Protein AF-A0A222P1V0-F1 (afdb_monomer)

Mean predicted aligned error: 8.42 Å

Radius of gyration: 31.54 Å; Cα contacts (8 Å, |Δi|>4): 34; chains: 1; bounding box: 68×25×102 Å

Sequence (129 aa):
MVSSFFDKDVHSSAYTRLLTENEKKMRRERISQAEKALQQFKQEIDERSKKLNQISYFIKAKHKLYDQLVIEFQNSPSSQLAEELATLEQAIKELDTMLEQSHPEQVIARLSSRYEELKAEFEQKKSAT

Nearest PDB structures (foldseek):
  8am0-assembly1_B  TM=4.533E-01  e=1.859E+00  Homo sapiens
  5c22-assembly4_D  TM=4.720E-01  e=2.383E+00  Escherichia coli
  6zvs-assembly1_A  TM=4.641E-01  e=3.917E+00  Nostoc punctiforme
  8akr-assembly1_A  TM=4.684E-01  e=6.049E+00  Synechocystis sp. PCC 6803

Secondary structure (DSSP, 8-state):
-------TTHHHHHHHHHHHHHHHHHHHHHHHHHHHHHHHHHHHHHHHHHHHHHHHHHHHHHHHHHHHHHHHHHHS--HHHHHHHHHHHHHHHHHHHHHHHH-HHHHHHHHHHHHHHHHHHHHHHHH--

Organism: NCBI:txid1867846

Foldseek 3Di:
DDDPPCPPPPVCVVVVVVVVVVVVVVVVVVLVVLVVVLVVLVVVLVVLVVVVVVLVVVLVVLVVVLVVLVVVCVVPPDPVSVVVSVVSVVVSVVSVVVCVVVVSVVVSVVSVVVSVVSVVVSVVVVVVD

Solvent-accessible surface area (backbone atoms only — not comparable to full-atom values): 7274 Å² total; per-residue (Å²): 142,81,81,88,85,71,80,73,70,63,68,54,52,60,54,51,51,54,49,54,51,48,53,52,48,57,48,52,51,52,50,54,51,52,52,51,51,52,52,52,53,51,50,52,51,51,52,52,51,52,50,49,54,53,51,55,51,52,50,53,53,49,55,52,50,50,56,51,50,51,54,46,39,75,77,57,74,46,73,67,58,50,53,52,48,54,52,50,51,52,56,48,51,52,52,52,51,52,48,65,75,61,39,58,68,59,53,50,50,53,52,52,52,52,48,54,53,53,49,51,52,48,51,50,63,62,67,78,106

pLDDT: mean 89.58, std 15.07, range [34.97, 98.31]

Structure (mmCIF, N/CA/C/O backbone):
data_AF-A0A222P1V0-F1
#
_entry.id   AF-A0A222P1V0-F1
#
loop_
_atom_site.group_PDB
_atom_site.id
_atom_site.type_symbol
_atom_site.label_atom_id
_atom_site.label_alt_id
_atom_site.label_comp_id
_atom_site.label_asym_id
_atom_site.label_entity_id
_atom_site.label_seq_id
_atom_site.pdbx_PDB_ins_code
_atom_site.Cartn_x
_atom_site.Cartn_y
_atom_site.Cartn_z
_atom_site.occupancy
_atom_site.B_iso_or_equiv
_atom_site.auth_seq_id
_atom_site.auth_comp_id
_atom_site.auth_asym_id
_atom_site.auth_atom_id
_atom_site.pdbx_PDB_model_num
ATOM 1 N N . MET A 1 1 ? 44.644 14.669 -68.208 1.00 47.12 1 MET A N 1
ATOM 2 C CA . MET A 1 1 ? 45.092 14.854 -66.813 1.00 47.12 1 MET A CA 1
ATOM 3 C C . MET A 1 1 ? 44.473 16.142 -66.292 1.00 47.12 1 MET A C 1
ATOM 5 O O . MET A 1 1 ? 44.988 17.200 -66.610 1.00 47.12 1 MET A O 1
ATOM 9 N N . VAL A 1 2 ? 43.355 16.063 -65.568 1.00 34.97 2 VAL A N 1
ATOM 10 C CA . VAL A 1 2 ? 42.944 17.084 -64.593 1.00 34.97 2 VAL A CA 1
ATOM 11 C C . VAL A 1 2 ? 42.273 16.327 -63.450 1.00 34.97 2 VAL A C 1
ATOM 13 O O . VAL A 1 2 ? 41.339 15.558 -63.653 1.00 34.97 2 VAL A O 1
ATOM 16 N N . SER A 1 3 ? 42.894 16.494 -62.294 1.00 41.19 3 SER A N 1
ATOM 17 C CA . SER A 1 3 ? 42.616 15.998 -60.949 1.00 41.19 3 SER A CA 1
ATOM 18 C C . SER A 1 3 ? 41.156 15.703 -60.581 1.00 41.19 3 SER A C 1
ATOM 20 O O . SER A 1 3 ? 40.317 16.605 -60.521 1.00 41.19 3 SER A O 1
ATOM 22 N N . SER A 1 4 ? 40.918 14.457 -60.162 1.00 42.62 4 SER A N 1
ATOM 23 C CA . SER A 1 4 ? 39.849 14.097 -59.226 1.00 42.62 4 SER A CA 1
ATOM 24 C C . SER A 1 4 ? 40.115 14.757 -57.868 1.00 42.62 4 SER A C 1
ATOM 26 O O . SER A 1 4 ? 40.850 14.217 -57.051 1.00 42.62 4 SER A O 1
ATOM 28 N N . PHE A 1 5 ? 39.526 15.933 -57.636 1.00 50.91 5 PHE A N 1
ATOM 29 C CA . PHE A 1 5 ? 39.569 16.676 -56.362 1.00 50.91 5 PHE A CA 1
ATOM 30 C C . PHE A 1 5 ? 38.331 16.443 -55.478 1.00 50.91 5 PHE A C 1
ATOM 32 O O . PHE A 1 5 ? 37.949 17.304 -54.694 1.00 50.91 5 PHE A O 1
ATOM 39 N N . PHE A 1 6 ? 37.682 15.283 -55.580 1.00 47.22 6 PHE A N 1
ATOM 40 C CA . PHE A 1 6 ? 36.634 14.904 -54.630 1.00 47.22 6 PHE A CA 1
ATOM 41 C C . PHE A 1 6 ? 36.937 13.536 -54.043 1.00 47.22 6 PHE A C 1
ATOM 43 O O . PHE A 1 6 ? 36.3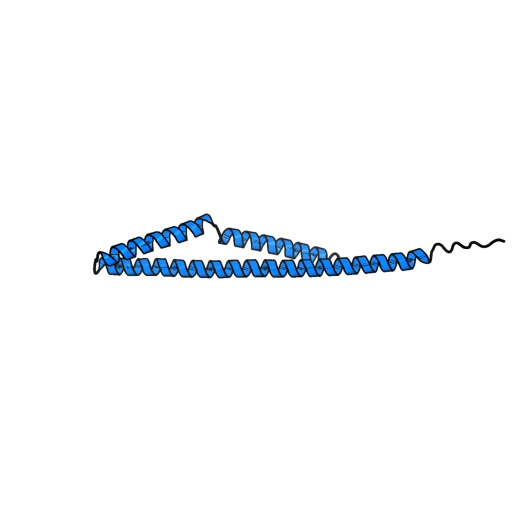83 12.514 -54.442 1.00 47.22 6 PHE A O 1
ATOM 50 N N . ASP A 1 7 ? 37.844 13.578 -53.077 1.00 44.91 7 ASP A N 1
ATOM 51 C CA . ASP A 1 7 ? 38.088 12.552 -52.074 1.00 44.91 7 ASP A CA 1
ATOM 52 C C . ASP A 1 7 ? 36.810 12.415 -51.217 1.00 44.91 7 ASP A C 1
ATOM 54 O O . ASP A 1 7 ? 36.604 13.106 -50.218 1.00 44.91 7 ASP A O 1
ATOM 58 N N . LYS A 1 8 ? 35.849 11.619 -51.703 1.00 48.25 8 LYS A N 1
ATOM 59 C CA . LYS A 1 8 ? 34.498 11.486 -51.124 1.00 48.25 8 LYS A CA 1
ATOM 60 C C . LYS A 1 8 ? 34.431 10.577 -49.894 1.00 48.25 8 LYS A C 1
ATOM 62 O O . LYS A 1 8 ? 33.383 10.524 -49.254 1.00 48.25 8 LYS A O 1
ATOM 67 N N . ASP A 1 9 ? 35.534 9.946 -49.501 1.00 51.84 9 ASP A N 1
ATOM 68 C CA . ASP A 1 9 ? 35.513 8.897 -48.475 1.00 51.84 9 ASP A CA 1
ATOM 69 C C . ASP A 1 9 ? 36.011 9.344 -47.087 1.00 51.84 9 ASP A C 1
ATOM 71 O O . ASP A 1 9 ? 35.815 8.635 -46.099 1.00 51.84 9 ASP A O 1
ATOM 75 N N . VAL A 1 10 ? 36.567 10.555 -46.947 1.00 50.72 10 VAL A N 1
ATOM 76 C CA . VAL A 1 10 ? 37.148 11.016 -45.667 1.00 50.72 10 VAL A CA 1
ATOM 77 C C . VAL A 1 10 ? 36.136 11.764 -44.781 1.00 50.72 10 VAL A C 1
ATOM 79 O O . VAL A 1 10 ? 36.127 11.588 -43.560 1.00 50.72 10 VAL A O 1
ATOM 82 N N . HIS A 1 11 ? 35.209 12.534 -45.364 1.00 47.78 11 HIS A N 1
ATOM 83 C CA . HIS A 1 11 ? 34.179 13.263 -44.598 1.00 47.78 11 HIS A CA 1
ATOM 84 C C . HIS A 1 11 ? 33.072 12.359 -44.030 1.00 47.78 11 HIS A C 1
ATOM 86 O O . HIS A 1 11 ? 32.494 12.671 -42.988 1.00 47.78 11 HIS A O 1
ATOM 92 N N . SER A 1 12 ? 32.831 1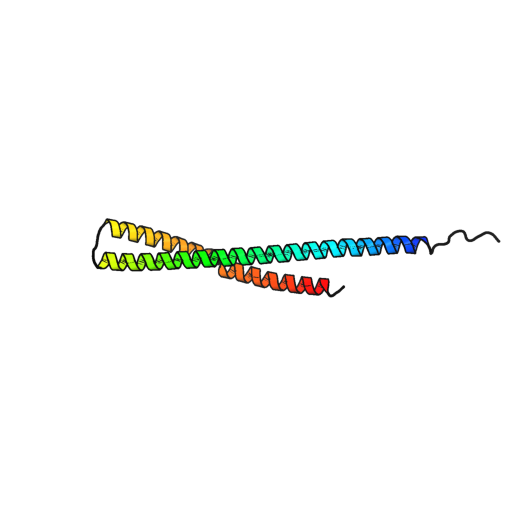1.206 -44.661 1.00 57.19 12 SER A N 1
ATOM 93 C CA . SER A 1 12 ? 31.911 10.167 -44.180 1.00 57.19 12 SER A CA 1
ATOM 94 C C . SER A 1 12 ? 32.364 9.576 -42.834 1.00 57.19 12 SER A C 1
ATOM 96 O O . SER A 1 12 ? 31.555 9.382 -41.927 1.00 57.19 12 SER A O 1
ATOM 98 N N . SER A 1 13 ? 33.670 9.369 -42.645 1.00 68.44 13 SER A N 1
ATOM 99 C CA . SER A 1 13 ? 34.226 8.689 -41.467 1.00 68.44 13 SER A CA 1
ATOM 100 C C . SER A 1 13 ? 34.074 9.484 -40.164 1.00 68.44 13 SER A C 1
ATOM 102 O O . SER A 1 13 ? 33.603 8.943 -39.161 1.00 68.44 13 SER A O 1
ATOM 104 N N . ALA A 1 14 ? 34.455 10.767 -40.163 1.00 74.62 14 ALA A N 1
ATOM 105 C CA . ALA A 1 14 ? 34.402 11.604 -38.962 1.00 74.62 14 ALA A CA 1
ATOM 106 C C . ALA A 1 14 ? 32.956 11.904 -38.540 1.00 74.62 14 ALA A C 1
ATOM 108 O O . ALA A 1 14 ? 32.627 11.814 -37.358 1.00 74.62 14 ALA A O 1
ATOM 109 N N . TYR A 1 15 ? 32.084 12.185 -39.514 1.00 78.25 15 TYR A N 1
ATOM 110 C CA . TYR A 1 15 ? 30.657 12.390 -39.277 1.00 78.25 15 TYR A CA 1
ATOM 111 C C . TYR A 1 15 ? 29.988 11.128 -38.716 1.00 78.25 15 TYR A C 1
ATOM 113 O O . TYR A 1 15 ? 29.292 11.204 -37.706 1.00 78.25 15 TYR A O 1
ATOM 121 N N . THR A 1 16 ? 30.265 9.956 -39.299 1.00 81.25 16 THR A N 1
ATOM 122 C CA . THR A 1 16 ? 29.702 8.681 -38.825 1.00 81.25 16 THR A CA 1
ATOM 123 C C . THR A 1 16 ? 30.174 8.347 -37.408 1.00 81.25 16 THR A C 1
ATOM 125 O O . THR A 1 16 ? 29.365 7.945 -36.576 1.00 81.25 16 THR A O 1
ATOM 128 N N . ARG A 1 17 ? 31.456 8.581 -37.085 1.00 81.69 17 ARG A N 1
ATOM 129 C CA . ARG A 1 17 ? 31.981 8.406 -35.718 1.00 81.69 17 ARG A CA 1
ATOM 130 C C . ARG A 1 17 ? 31.266 9.305 -34.714 1.00 81.69 17 ARG A C 1
ATOM 132 O O . ARG A 1 17 ? 30.815 8.813 -33.683 1.00 81.69 17 ARG A O 1
ATOM 139 N N . LEU A 1 18 ? 31.122 10.590 -35.033 1.00 88.12 18 LEU A N 1
ATOM 140 C CA . LEU A 1 18 ? 30.479 11.566 -34.153 1.00 88.12 18 LEU A CA 1
ATOM 141 C C . LEU A 1 18 ? 28.987 11.254 -33.957 1.00 88.12 18 LEU A C 1
ATOM 143 O O . LEU A 1 18 ? 28.476 11.367 -32.844 1.00 88.12 18 LEU A O 1
ATOM 147 N N . LEU A 1 19 ? 28.306 10.787 -35.008 1.00 87.50 19 LEU A N 1
ATOM 148 C CA . LEU A 1 19 ? 26.931 10.296 -34.928 1.00 87.50 19 LEU A CA 1
ATOM 149 C C . LEU A 1 19 ? 26.827 9.081 -33.992 1.00 87.50 19 LEU A C 1
ATOM 151 O O . LEU A 1 19 ? 26.037 9.104 -33.051 1.00 87.50 19 LEU A O 1
ATOM 155 N N . THR A 1 20 ? 27.682 8.069 -34.173 1.00 86.25 20 THR A N 1
ATOM 156 C CA . THR A 1 20 ? 27.710 6.873 -33.312 1.00 86.25 20 THR A CA 1
ATOM 157 C C . THR A 1 20 ? 28.029 7.216 -31.850 1.00 86.25 20 THR A C 1
ATOM 159 O O . THR A 1 20 ? 27.457 6.632 -30.928 1.00 86.25 20 THR A O 1
ATOM 162 N N . GLU A 1 21 ? 28.940 8.156 -31.596 1.00 88.50 21 GLU A N 1
ATOM 163 C CA . GLU A 1 21 ? 29.262 8.619 -30.241 1.00 88.50 21 GLU A CA 1
ATOM 164 C C . GLU A 1 21 ? 28.081 9.330 -29.577 1.00 88.50 21 GLU A C 1
ATOM 166 O O . GLU A 1 21 ? 27.779 9.058 -28.409 1.00 88.50 21 GLU A O 1
ATOM 171 N N . ASN A 1 22 ? 27.377 10.185 -30.322 1.00 90.81 22 ASN A N 1
ATOM 172 C CA . ASN A 1 22 ? 26.166 10.840 -29.838 1.00 90.81 22 ASN A CA 1
ATOM 173 C C . ASN A 1 22 ? 25.064 9.823 -29.530 1.00 90.81 22 ASN A C 1
ATOM 175 O O . ASN A 1 22 ? 24.473 9.869 -28.453 1.00 90.81 22 ASN A O 1
ATOM 179 N N . GLU A 1 23 ? 24.830 8.854 -30.413 1.00 90.50 23 GLU A N 1
ATOM 180 C CA . GLU A 1 23 ? 23.856 7.782 -30.188 1.00 90.50 23 GLU A CA 1
ATOM 181 C C . GLU A 1 23 ? 24.187 6.964 -28.933 1.00 90.50 23 GLU A C 1
ATOM 183 O O . GLU A 1 23 ? 23.309 6.711 -28.101 1.00 90.50 23 GLU A O 1
ATOM 188 N N . LYS A 1 24 ? 25.466 6.610 -28.735 1.00 88.62 24 LYS A N 1
ATOM 189 C CA . LYS A 1 24 ? 25.945 5.926 -27.523 1.00 88.62 24 LYS A CA 1
ATOM 190 C C . LYS A 1 24 ? 25.744 6.775 -26.269 1.00 88.62 24 LYS A C 1
ATOM 192 O O . LYS A 1 24 ? 25.352 6.243 -25.229 1.00 88.62 24 LYS A O 1
ATOM 197 N N . LYS A 1 25 ? 26.012 8.081 -26.333 1.00 92.69 25 LYS A N 1
ATOM 198 C CA . LYS A 1 25 ? 25.800 9.009 -25.212 1.00 92.69 25 LYS A CA 1
ATOM 199 C C . LYS A 1 25 ? 24.315 9.105 -24.853 1.00 92.69 25 LYS A C 1
ATOM 201 O O . LYS A 1 25 ? 23.956 8.789 -23.721 1.00 92.69 25 LYS A O 1
ATOM 206 N N . MET A 1 26 ? 23.461 9.405 -25.829 1.00 92.44 26 MET A N 1
ATOM 207 C CA . MET A 1 26 ? 22.006 9.482 -25.658 1.00 92.44 26 MET A CA 1
ATOM 208 C C . MET A 1 26 ? 21.415 8.161 -25.148 1.00 92.44 26 MET A C 1
ATOM 210 O O . MET A 1 26 ? 20.480 8.149 -24.348 1.00 92.44 26 MET A O 1
ATOM 214 N N . ARG A 1 27 ? 21.941 7.010 -25.589 1.00 88.56 27 ARG A N 1
ATOM 215 C CA . ARG A 1 27 ? 21.523 5.699 -25.068 1.00 88.56 27 ARG A CA 1
ATOM 216 C C . ARG A 1 27 ? 21.909 5.523 -23.598 1.00 88.56 27 ARG A C 1
ATOM 218 O O . ARG A 1 27 ? 21.052 5.119 -22.820 1.00 88.56 27 ARG A O 1
ATOM 225 N N . ARG A 1 28 ? 23.147 5.847 -23.203 1.00 90.69 28 ARG A N 1
ATOM 226 C CA . ARG A 1 28 ? 23.589 5.769 -21.794 1.00 90.69 28 ARG A CA 1
ATOM 227 C C . ARG A 1 28 ? 22.748 6.655 -20.879 1.00 90.69 28 ARG A C 1
ATOM 229 O O . ARG A 1 28 ? 22.354 6.213 -19.804 1.00 90.69 28 ARG A O 1
ATOM 236 N N . GLU A 1 29 ? 22.432 7.867 -21.325 1.00 93.38 29 GLU A N 1
ATOM 237 C CA . GLU A 1 29 ? 21.573 8.789 -20.578 1.00 93.38 29 GLU A CA 1
ATOM 238 C C . GLU A 1 29 ? 20.166 8.215 -20.386 1.00 93.38 29 GLU A C 1
ATOM 240 O O . GLU A 1 29 ? 19.679 8.171 -19.257 1.00 93.38 29 GLU A O 1
ATOM 245 N N . ARG A 1 30 ? 19.550 7.675 -21.448 1.00 92.50 30 ARG A N 1
ATOM 246 C CA . ARG A 1 30 ? 18.237 7.013 -21.360 1.00 92.50 30 ARG A CA 1
ATOM 247 C C . ARG A 1 30 ? 18.245 5.801 -20.428 1.00 92.50 30 ARG A C 1
ATOM 249 O O . ARG A 1 30 ? 17.311 5.640 -19.650 1.00 92.50 30 ARG A O 1
ATOM 256 N N . ILE A 1 31 ? 19.292 4.971 -20.474 1.00 93.62 31 ILE A N 1
ATOM 257 C CA . ILE A 1 31 ? 19.440 3.821 -19.565 1.00 93.62 31 ILE A CA 1
ATOM 258 C C . ILE A 1 31 ? 19.528 4.303 -18.113 1.00 93.62 31 ILE A C 1
ATOM 260 O O . ILE A 1 31 ? 18.799 3.800 -17.266 1.00 93.62 31 ILE A O 1
ATOM 264 N N . SER A 1 32 ? 20.357 5.312 -17.830 1.00 94.19 32 SER A N 1
ATOM 265 C CA . SER A 1 32 ? 20.499 5.855 -16.475 1.00 94.19 32 SER A CA 1
ATOM 266 C C . SER A 1 32 ? 19.198 6.475 -15.952 1.00 94.19 32 SER A C 1
A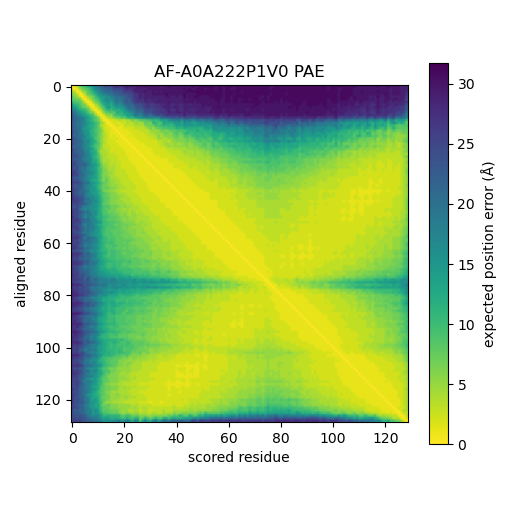TOM 268 O O . SER A 1 32 ? 18.856 6.307 -14.783 1.00 94.19 32 SER A O 1
ATOM 270 N N . GLN A 1 33 ? 18.450 7.175 -16.808 1.00 95.56 33 GLN A N 1
ATOM 271 C CA . GLN A 1 33 ? 17.141 7.725 -16.452 1.00 95.56 33 GLN A CA 1
ATOM 272 C C . GLN A 1 33 ? 16.126 6.620 -16.142 1.00 95.56 33 GLN A C 1
ATOM 274 O O . GLN A 1 33 ? 15.430 6.704 -15.132 1.00 95.56 33 GLN A O 1
ATOM 279 N N . ALA A 1 34 ? 16.067 5.574 -16.970 1.00 95.00 34 ALA A N 1
ATOM 280 C CA . ALA A 1 34 ? 15.176 4.440 -16.750 1.00 95.00 34 ALA A CA 1
ATOM 281 C C . ALA A 1 34 ? 15.526 3.665 -15.467 1.00 95.00 34 ALA A C 1
ATOM 283 O O . ALA A 1 34 ? 14.629 3.298 -14.714 1.00 95.00 34 ALA A O 1
ATOM 284 N N . GLU A 1 35 ? 16.814 3.489 -15.167 1.00 95.75 35 GLU A N 1
ATOM 285 C CA . GLU A 1 35 ? 17.276 2.869 -13.921 1.00 95.75 35 GLU A CA 1
ATOM 286 C C . GLU A 1 35 ? 16.839 3.671 -12.688 1.00 95.75 35 GLU A C 1
ATOM 288 O O . GLU A 1 35 ? 16.282 3.110 -11.745 1.00 95.75 35 GLU A O 1
ATOM 293 N N . LYS A 1 36 ? 17.011 4.999 -12.718 1.00 97.31 36 LYS A N 1
ATOM 294 C CA . LYS A 1 36 ? 16.543 5.890 -11.645 1.00 97.31 36 LYS A CA 1
ATOM 295 C C . LYS A 1 36 ? 15.028 5.822 -11.464 1.00 97.31 36 LYS A C 1
ATOM 297 O O . LYS A 1 36 ? 14.560 5.735 -10.333 1.00 97.31 36 LYS A O 1
ATOM 302 N N . ALA A 1 37 ? 14.269 5.832 -12.558 1.00 97.12 37 ALA A N 1
ATOM 303 C CA . ALA A 1 37 ? 12.814 5.729 -12.506 1.00 97.12 37 ALA A CA 1
ATOM 304 C C . ALA A 1 37 ? 12.359 4.387 -11.904 1.00 97.12 37 ALA A C 1
ATOM 306 O O . ALA A 1 37 ? 11.452 4.363 -11.076 1.00 97.12 37 ALA A O 1
ATOM 307 N N . LEU A 1 38 ? 13.022 3.278 -12.252 1.00 97.44 38 LEU A N 1
ATOM 308 C CA . LEU A 1 38 ? 12.753 1.966 -11.656 1.00 97.44 38 LEU A CA 1
ATOM 309 C C . LEU A 1 38 ? 13.058 1.931 -10.156 1.00 97.44 38 LEU A C 1
ATOM 311 O O . LEU A 1 38 ? 12.277 1.371 -9.389 1.00 97.44 38 LEU A O 1
ATOM 315 N N . GLN A 1 39 ? 14.167 2.535 -9.724 1.00 97.69 39 GLN A N 1
ATOM 316 C CA . GLN A 1 39 ? 14.508 2.639 -8.302 1.00 97.69 39 GLN A CA 1
ATOM 317 C C . GLN A 1 39 ? 13.469 3.458 -7.529 1.00 97.69 39 GLN A C 1
ATOM 319 O O . GLN A 1 39 ? 13.006 3.019 -6.478 1.00 97.69 39 GLN A O 1
ATOM 324 N N . GLN A 1 40 ? 13.054 4.605 -8.072 1.00 98.19 40 GLN A N 1
ATOM 325 C CA . GLN A 1 40 ? 12.007 5.438 -7.474 1.00 98.19 40 GLN A CA 1
ATOM 326 C C . GLN A 1 40 ? 10.676 4.690 -7.380 1.00 98.19 40 GLN A C 1
ATOM 328 O O . GLN A 1 40 ? 10.033 4.711 -6.333 1.00 98.19 40 GLN A O 1
ATOM 333 N N . PHE A 1 41 ? 10.292 3.973 -8.438 1.00 98.06 41 PHE A N 1
ATOM 334 C CA . PHE A 1 41 ? 9.053 3.205 -8.438 1.00 98.06 41 PHE A CA 1
ATOM 335 C C . PHE A 1 41 ? 9.074 2.081 -7.393 1.00 98.06 41 PHE A C 1
ATOM 337 O O . PHE A 1 41 ? 8.095 1.874 -6.677 1.00 98.06 41 PHE A O 1
ATOM 344 N N . LYS A 1 42 ? 10.215 1.397 -7.237 1.00 98.06 42 LYS A N 1
ATOM 345 C CA . LYS A 1 42 ? 10.393 0.393 -6.182 1.00 98.06 42 LYS A CA 1
ATOM 346 C C . LYS A 1 42 ? 10.257 1.002 -4.787 1.00 98.06 42 LYS A C 1
ATOM 348 O O . LYS A 1 42 ? 9.543 0.448 -3.954 1.00 98.06 42 LYS A O 1
ATOM 353 N N . GLN A 1 43 ? 10.902 2.142 -4.553 1.00 98.31 43 GLN A N 1
ATOM 354 C CA . GLN A 1 43 ? 10.829 2.842 -3.274 1.00 98.31 43 GLN A CA 1
ATOM 355 C C . GLN A 1 43 ? 9.387 3.243 -2.933 1.00 98.31 43 GLN A C 1
ATOM 357 O O . GLN A 1 43 ? 8.944 3.032 -1.808 1.00 98.31 43 GLN A O 1
ATOM 362 N N . GLU A 1 44 ? 8.626 3.743 -3.907 1.00 98.12 44 GLU A N 1
ATOM 363 C CA . GLU A 1 44 ? 7.217 4.086 -3.714 1.00 98.12 44 GLU A CA 1
ATOM 364 C C . GLU A 1 44 ? 6.372 2.862 -3.314 1.00 98.12 44 GLU A C 1
ATOM 366 O O . GLU A 1 44 ? 5.548 2.939 -2.399 1.00 98.12 44 GLU A O 1
ATOM 371 N N . ILE A 1 45 ? 6.586 1.713 -3.964 1.00 98.12 45 ILE A N 1
ATOM 372 C CA . ILE A 1 45 ? 5.910 0.454 -3.610 1.00 98.12 45 ILE A CA 1
ATOM 373 C C . ILE A 1 45 ? 6.244 0.046 -2.170 1.00 98.12 45 ILE A C 1
ATOM 375 O O . ILE A 1 45 ? 5.348 -0.344 -1.415 1.00 98.12 45 ILE A O 1
ATOM 379 N N . ASP A 1 46 ? 7.510 0.156 -1.770 1.00 98.25 46 ASP A N 1
ATOM 380 C CA . ASP A 1 46 ? 7.963 -0.200 -0.424 1.00 98.25 46 ASP A CA 1
ATOM 381 C C . ASP A 1 46 ? 7.374 0.734 0.641 1.00 98.25 46 ASP A C 1
ATOM 383 O O . ASP A 1 46 ? 6.900 0.276 1.685 1.00 98.25 46 ASP A O 1
ATOM 387 N N . GLU A 1 47 ? 7.322 2.037 0.365 1.00 98.12 47 GLU A N 1
ATOM 388 C CA . GLU A 1 47 ? 6.700 3.034 1.238 1.00 98.12 47 GLU A CA 1
ATOM 389 C C . GLU A 1 47 ? 5.199 2.783 1.410 1.00 98.12 47 GLU A C 1
ATOM 391 O O . GLU A 1 47 ? 4.700 2.767 2.541 1.00 98.12 47 GLU A O 1
ATOM 396 N N . ARG A 1 48 ? 4.483 2.507 0.312 1.00 97.56 48 ARG A N 1
ATOM 397 C CA . ARG A 1 48 ? 3.056 2.147 0.340 1.00 97.56 48 ARG A CA 1
ATOM 398 C C . ARG A 1 48 ? 2.823 0.863 1.138 1.00 97.56 48 ARG A C 1
ATOM 400 O O . ARG A 1 48 ? 1.930 0.829 1.983 1.00 97.56 48 ARG A O 1
ATOM 407 N N . SER A 1 49 ? 3.662 -0.153 0.943 1.00 98.06 49 SER A N 1
ATOM 408 C CA . SER A 1 49 ? 3.589 -1.429 1.671 1.00 98.06 49 SER A CA 1
ATOM 409 C C . SER A 1 49 ? 3.821 -1.248 3.168 1.00 98.06 49 SER A C 1
ATOM 411 O O . SER A 1 49 ? 3.065 -1.756 3.998 1.00 98.06 49 SER A O 1
ATOM 413 N N . LYS A 1 50 ? 4.834 -0.460 3.540 1.00 98.19 50 LYS A N 1
ATOM 414 C CA . LYS A 1 50 ? 5.107 -0.118 4.938 1.00 98.19 50 LYS A CA 1
ATOM 415 C C . LYS A 1 50 ? 3.937 0.637 5.562 1.00 98.19 50 LYS A C 1
ATOM 417 O O . LYS A 1 50 ? 3.558 0.336 6.694 1.00 98.19 50 LYS A O 1
ATOM 422 N N . LYS A 1 51 ? 3.360 1.601 4.841 1.00 96.69 51 LYS A N 1
ATOM 423 C CA . LYS A 1 51 ? 2.227 2.386 5.331 1.00 96.69 51 LYS A CA 1
ATOM 424 C C . LYS A 1 51 ? 0.991 1.517 5.543 1.00 96.69 51 LYS A C 1
ATOM 426 O O . LYS A 1 51 ? 0.357 1.641 6.588 1.00 96.69 51 LYS A O 1
ATOM 431 N N . LEU A 1 52 ? 0.695 0.613 4.610 1.00 96.75 52 LEU A N 1
ATOM 432 C CA . LEU A 1 52 ? -0.401 -0.340 4.755 1.00 96.75 52 LEU A CA 1
ATOM 433 C C . LEU A 1 52 ? -0.214 -1.214 6.000 1.00 96.75 52 LEU A C 1
ATOM 435 O O . LEU A 1 52 ? -1.106 -1.265 6.838 1.00 96.75 52 LEU A O 1
ATOM 439 N N . ASN A 1 53 ? 0.977 -1.782 6.205 1.00 96.75 53 ASN A N 1
ATOM 440 C CA . ASN A 1 53 ? 1.273 -2.579 7.400 1.00 96.75 53 ASN A CA 1
ATOM 441 C C . ASN A 1 53 ? 1.057 -1.801 8.710 1.00 96.75 53 ASN A C 1
ATOM 443 O O . ASN A 1 53 ? 0.538 -2.348 9.685 1.00 96.75 53 ASN A O 1
ATOM 447 N N . GLN A 1 54 ? 1.436 -0.519 8.744 1.00 97.44 54 GLN A N 1
ATOM 448 C CA . GLN A 1 54 ? 1.188 0.349 9.899 1.00 97.44 54 GLN A CA 1
ATOM 449 C C . GLN A 1 54 ? -0.310 0.563 10.144 1.00 97.44 54 GLN A C 1
ATOM 451 O O . GLN A 1 54 ? -0.749 0.503 11.292 1.00 97.44 54 GLN A O 1
ATOM 456 N N . ILE A 1 55 ? -1.087 0.789 9.081 1.00 95.62 55 ILE A N 1
ATOM 457 C CA . ILE A 1 55 ? -2.544 0.947 9.163 1.00 95.62 55 ILE A CA 1
ATOM 458 C C . ILE A 1 55 ? -3.185 -0.350 9.669 1.00 95.62 55 ILE A C 1
ATOM 460 O O . ILE A 1 55 ? -3.957 -0.311 10.625 1.00 95.62 55 ILE A O 1
ATOM 464 N N . SER A 1 56 ? -2.804 -1.505 9.119 1.00 94.75 56 SER A N 1
ATOM 465 C CA . SER A 1 56 ? -3.320 -2.805 9.557 1.00 94.75 56 SER A CA 1
ATOM 466 C C . SER A 1 56 ? -2.999 -3.088 11.027 1.00 94.75 56 SER A C 1
ATOM 468 O O . SER A 1 56 ? -3.842 -3.612 11.752 1.00 94.75 56 SER A O 1
ATOM 470 N N . TYR A 1 57 ? -1.796 -2.737 11.498 1.00 97.06 57 TYR A N 1
ATOM 471 C CA . TYR A 1 57 ? -1.443 -2.873 12.914 1.00 97.06 57 TYR A CA 1
ATOM 472 C C . TYR A 1 57 ? -2.297 -1.964 13.805 1.00 97.06 57 TYR A C 1
ATOM 474 O O . TYR A 1 57 ? -2.806 -2.405 14.836 1.00 97.06 57 TYR A O 1
ATOM 482 N N . PHE A 1 58 ? -2.479 -0.707 13.397 1.00 96.56 58 PHE A N 1
ATOM 483 C CA . PHE A 1 58 ? -3.300 0.254 14.125 1.00 96.56 58 PHE A CA 1
ATOM 484 C C . PHE A 1 58 ? -4.752 -0.220 14.253 1.00 96.56 58 PHE A C 1
ATOM 486 O O . PHE A 1 58 ? -5.288 -0.234 15.358 1.00 96.56 58 PHE A O 1
ATOM 493 N N . ILE A 1 59 ? -5.361 -0.675 13.157 1.00 95.88 59 ILE A N 1
ATOM 494 C CA . ILE A 1 59 ? -6.746 -1.163 13.147 1.00 95.88 59 ILE A CA 1
ATOM 495 C C . ILE A 1 59 ? -6.902 -2.397 14.036 1.00 95.88 59 ILE A C 1
ATOM 497 O O . ILE A 1 59 ? -7.797 -2.431 14.877 1.00 95.88 59 ILE A O 1
ATOM 501 N N . LYS A 1 60 ? -5.974 -3.361 13.969 1.00 96.81 60 LYS A N 1
ATOM 502 C CA . LYS A 1 60 ? -5.965 -4.516 14.886 1.00 96.81 60 LYS A CA 1
ATOM 503 C C . LYS A 1 60 ? -5.896 -4.099 16.356 1.00 96.81 60 LYS A C 1
ATOM 505 O O . LYS A 1 60 ? -6.572 -4.689 17.194 1.00 96.81 60 LYS A O 1
ATOM 510 N N . ALA A 1 61 ? -5.089 -3.089 16.679 1.00 97.31 61 ALA A N 1
ATOM 511 C CA . ALA A 1 61 ? -5.009 -2.567 18.039 1.00 97.31 61 ALA A CA 1
ATOM 512 C C . ALA A 1 61 ? -6.323 -1.901 18.481 1.00 97.31 61 ALA A C 1
ATOM 514 O O . ALA A 1 61 ? -6.691 -2.019 19.648 1.00 97.31 61 ALA A O 1
ATOM 515 N N . LYS A 1 62 ? -7.042 -1.237 17.567 1.00 96.62 62 LYS A N 1
ATOM 516 C CA . LYS A 1 62 ? -8.353 -0.636 17.849 1.00 96.62 62 LYS A CA 1
ATOM 517 C C . LYS A 1 62 ? -9.450 -1.674 18.050 1.00 96.62 62 LYS A C 1
ATOM 519 O O . LYS A 1 62 ? -10.155 -1.567 19.045 1.00 96.62 62 LYS A O 1
ATOM 524 N N . HIS A 1 63 ? -9.514 -2.705 17.209 1.00 97.69 63 HIS A N 1
ATOM 525 C CA . HIS A 1 63 ? -10.393 -3.863 17.429 1.00 97.69 63 HIS A CA 1
ATOM 526 C C . HIS A 1 63 ? -10.147 -4.500 18.799 1.00 97.69 63 HIS A C 1
ATOM 528 O O . HIS A 1 63 ? -11.067 -4.643 19.594 1.00 97.69 63 HIS A O 1
ATOM 534 N N . LYS A 1 64 ? -8.881 -4.756 19.150 1.00 97.50 64 LYS A N 1
ATOM 535 C CA . LYS A 1 64 ? -8.537 -5.308 20.468 1.00 97.50 64 LYS A CA 1
ATOM 536 C C . LYS A 1 64 ? -8.961 -4.399 21.628 1.00 97.50 64 LYS A C 1
ATOM 538 O O . LYS A 1 64 ? -9.387 -4.899 22.665 1.00 97.50 64 LYS A O 1
ATOM 543 N N . LEU A 1 65 ? -8.803 -3.082 21.482 1.00 97.06 65 LEU A N 1
ATOM 544 C CA . LEU A 1 65 ? -9.244 -2.121 22.493 1.00 97.06 65 LEU A CA 1
ATOM 545 C C . LEU A 1 65 ? -10.769 -2.148 22.647 1.00 97.06 65 LEU A C 1
ATOM 547 O O . LEU A 1 65 ? -11.257 -2.134 23.771 1.00 97.06 65 LEU A O 1
ATOM 551 N N . TYR A 1 66 ? -11.505 -2.221 21.538 1.00 97.75 66 TYR A N 1
ATOM 552 C CA . TYR A 1 66 ? -12.957 -2.354 21.564 1.00 97.75 66 TYR A CA 1
ATOM 553 C C . TYR A 1 66 ? -13.378 -3.617 22.322 1.00 97.75 66 TYR A C 1
ATOM 555 O O . TYR A 1 66 ? -14.142 -3.515 23.276 1.00 97.75 66 TYR A O 1
ATOM 563 N N . ASP A 1 67 ? -12.792 -4.774 22.002 1.00 97.31 67 ASP A N 1
ATOM 564 C CA . ASP A 1 67 ? -13.085 -6.035 22.697 1.00 97.31 67 ASP A CA 1
ATOM 565 C C . ASP A 1 67 ? -12.835 -5.938 24.212 1.00 97.31 67 ASP A C 1
ATOM 567 O O . ASP A 1 67 ? -13.618 -6.442 25.019 1.00 97.31 67 ASP A O 1
ATOM 571 N N . GLN A 1 68 ? -11.753 -5.264 24.619 1.00 96.31 68 GLN A N 1
ATOM 572 C CA . GLN A 1 68 ? -11.436 -5.034 26.032 1.00 96.31 68 GLN A CA 1
ATOM 573 C C . GLN A 1 68 ? -12.489 -4.164 26.725 1.00 96.31 68 GLN A C 1
ATOM 575 O O . GLN A 1 68 ? -12.946 -4.518 27.812 1.00 96.31 68 GLN A O 1
ATOM 580 N N . LEU A 1 69 ? -12.898 -3.063 26.091 1.00 96.00 69 LEU A N 1
ATOM 581 C CA . LEU A 1 69 ? -13.915 -2.158 26.625 1.00 96.00 69 LEU A CA 1
ATOM 582 C C . LEU A 1 69 ? -15.300 -2.817 26.669 1.00 96.00 69 LEU A C 1
ATOM 584 O O . LEU A 1 69 ? -16.067 -2.563 27.593 1.00 96.00 69 LEU A O 1
ATOM 588 N N . VAL A 1 70 ? -15.617 -3.710 25.726 1.00 96.94 70 VAL A N 1
ATOM 589 C CA . VAL A 1 70 ? -16.857 -4.501 25.754 1.00 96.94 70 VAL A CA 1
ATOM 590 C C . VAL A 1 70 ? -16.877 -5.423 26.972 1.00 96.94 70 VAL A C 1
ATOM 592 O O . VAL A 1 70 ? -17.884 -5.486 27.677 1.00 96.94 70 VAL A O 1
ATOM 595 N N . ILE A 1 71 ? -15.767 -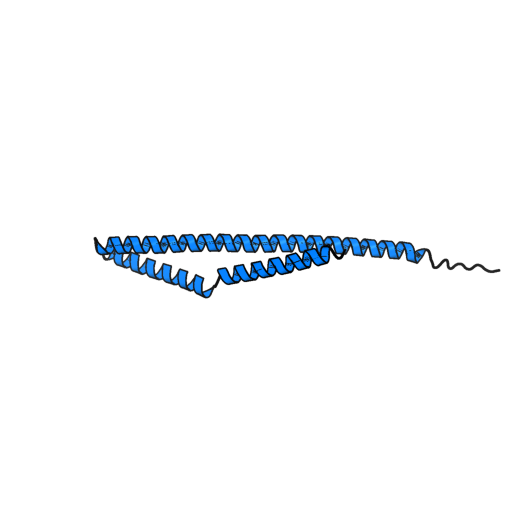6.111 27.256 1.00 96.81 71 ILE A N 1
ATOM 596 C CA . ILE A 1 71 ? -15.641 -6.954 28.454 1.00 96.81 71 ILE A CA 1
ATOM 597 C C . ILE A 1 71 ? -15.775 -6.102 29.723 1.00 96.81 71 ILE A C 1
ATOM 599 O O . ILE A 1 71 ? -16.462 -6.494 30.666 1.00 96.81 71 ILE A O 1
ATOM 603 N N . GLU A 1 72 ? -15.144 -4.930 29.764 1.00 95.69 72 GLU A N 1
ATOM 604 C CA . GLU A 1 72 ? -15.268 -4.000 30.890 1.00 95.69 72 GLU A CA 1
ATOM 605 C C . GLU A 1 72 ? -16.720 -3.550 31.093 1.00 95.69 72 GLU A C 1
ATOM 607 O O . GLU A 1 72 ? -17.235 -3.623 32.208 1.00 95.69 72 GLU A O 1
ATOM 612 N N . PHE A 1 73 ? -17.415 -3.194 30.012 1.00 96.00 73 PHE A N 1
ATOM 613 C CA . PHE A 1 73 ? -18.812 -2.771 30.045 1.00 96.00 73 PHE A CA 1
ATOM 614 C C . PHE A 1 73 ? -19.752 -3.875 30.533 1.00 96.00 73 PHE A C 1
ATOM 616 O O . PHE A 1 73 ? -20.680 -3.597 31.286 1.00 96.00 73 PHE A O 1
ATOM 623 N N . GLN A 1 74 ? -19.498 -5.132 30.161 1.00 95.50 74 GLN A N 1
ATOM 624 C CA . GLN A 1 74 ? -20.260 -6.280 30.665 1.00 95.50 74 GLN A CA 1
ATOM 625 C C . GLN A 1 74 ? -20.099 -6.472 32.179 1.00 95.50 74 GLN A C 1
ATOM 627 O O . GLN A 1 74 ? -21.051 -6.871 32.849 1.00 95.50 74 GLN A O 1
ATOM 632 N N . ASN A 1 75 ? -18.911 -6.187 32.718 1.00 95.44 75 ASN A N 1
ATOM 633 C CA . ASN A 1 75 ? -18.624 -6.328 34.145 1.00 95.44 75 ASN A CA 1
ATOM 634 C C . ASN A 1 75 ? -19.108 -5.126 34.968 1.00 95.44 75 ASN A C 1
ATOM 636 O O . ASN A 1 75 ? -19.567 -5.298 36.096 1.00 95.44 75 ASN A O 1
ATOM 640 N N . SER A 1 76 ? -18.992 -3.913 34.424 1.00 93.81 76 SER A N 1
ATOM 641 C CA . SER A 1 76 ? -19.361 -2.666 35.094 1.00 93.81 76 SER A CA 1
ATOM 642 C C . SER A 1 76 ? -19.963 -1.669 34.097 1.00 93.81 76 SER A C 1
ATOM 644 O O . SER A 1 76 ? -19.266 -0.772 33.612 1.00 93.81 76 SER A O 1
ATOM 646 N N . PRO A 1 77 ? -21.269 -1.784 33.801 1.00 93.38 77 PRO A N 1
ATOM 647 C CA . PRO A 1 77 ? -21.927 -0.904 32.848 1.00 93.38 77 PRO A CA 1
ATOM 648 C C . PRO A 1 77 ? -21.907 0.553 33.320 1.00 93.38 77 PRO A C 1
ATOM 650 O O . PRO A 1 77 ? -22.271 0.858 34.457 1.00 93.38 77 PRO A O 1
ATOM 653 N N . SER A 1 78 ? -21.542 1.473 32.428 1.00 96.38 78 SER A N 1
ATOM 654 C CA . SER A 1 78 ? -21.676 2.914 32.656 1.00 96.38 78 SER A CA 1
ATOM 655 C C . SER A 1 78 ? -22.090 3.628 31.371 1.00 96.38 78 SER A C 1
ATOM 657 O O . SER A 1 78 ? -21.761 3.182 30.272 1.00 96.38 78 SER A O 1
ATOM 659 N N . SER A 1 79 ? -22.822 4.739 31.491 1.00 95.38 79 SER A N 1
ATOM 660 C CA . SER A 1 79 ? -23.259 5.518 30.323 1.00 95.38 79 SER A CA 1
ATOM 661 C C . SER A 1 79 ? -22.076 6.090 29.543 1.00 95.38 79 SER A C 1
ATOM 663 O O . SER A 1 79 ? -22.086 6.059 28.319 1.00 95.38 79 SER A O 1
ATOM 665 N N . GLN A 1 80 ? -21.035 6.540 30.247 1.00 95.31 80 GLN A N 1
ATOM 666 C CA . GLN A 1 80 ? -19.815 7.048 29.625 1.00 95.31 80 GLN A CA 1
ATOM 667 C C . GLN A 1 80 ? -19.119 5.960 28.795 1.00 95.31 80 GLN A C 1
ATOM 669 O O . GLN A 1 80 ? -18.778 6.189 27.639 1.00 95.31 80 GLN A O 1
ATOM 674 N N . LEU A 1 81 ? -18.966 4.754 29.350 1.00 94.25 81 LEU A N 1
ATOM 675 C CA . LEU A 1 81 ? -18.336 3.640 28.640 1.00 94.25 81 LEU A CA 1
ATOM 676 C C . LEU A 1 81 ? -19.156 3.199 27.417 1.00 94.25 81 LEU A C 1
ATOM 678 O O . LEU A 1 81 ? -18.584 2.824 26.397 1.00 94.25 81 LEU A O 1
ATOM 682 N N . ALA A 1 82 ? -20.488 3.294 27.482 1.00 95.56 82 ALA A N 1
ATOM 683 C CA . ALA A 1 82 ? -21.352 3.040 26.330 1.00 95.56 82 ALA A CA 1
ATOM 684 C C . ALA A 1 82 ? -21.135 4.061 25.195 1.00 95.56 82 ALA A C 1
ATOM 686 O O . ALA A 1 82 ? -21.070 3.673 24.028 1.00 95.56 82 ALA A O 1
ATOM 687 N N . GLU A 1 83 ? -20.990 5.350 25.518 1.00 96.12 83 GLU A N 1
ATOM 688 C CA . GLU A 1 83 ? -20.692 6.403 24.534 1.00 96.12 83 GLU A CA 1
ATOM 689 C C . GLU A 1 83 ? -19.301 6.226 23.902 1.00 96.12 83 GLU A C 1
ATOM 691 O O . GLU A 1 83 ? -19.143 6.353 22.681 1.00 96.12 83 GLU A O 1
ATOM 696 N N . GLU A 1 84 ? -18.295 5.886 24.712 1.00 94.75 84 GLU A N 1
ATOM 697 C CA . GLU A 1 84 ? -16.935 5.597 24.244 1.00 94.75 84 GLU A CA 1
ATOM 698 C C . GLU A 1 84 ? -16.907 4.376 23.311 1.00 94.75 84 GLU A C 1
ATOM 700 O O . GLU A 1 84 ? -16.294 4.434 22.241 1.00 94.75 84 GLU A O 1
ATOM 705 N N . LEU A 1 85 ? -17.625 3.302 23.663 1.00 97.31 85 LEU A N 1
ATOM 706 C CA . LEU A 1 85 ? -17.775 2.109 22.827 1.00 97.31 85 LEU A CA 1
ATOM 707 C C . LEU A 1 85 ? -18.438 2.421 21.485 1.00 97.31 85 LEU A C 1
ATOM 709 O O . LEU A 1 85 ? -17.904 2.027 20.450 1.00 97.31 85 LEU A O 1
ATOM 713 N N . ALA A 1 86 ? -19.550 3.161 21.482 1.00 96.69 86 ALA A N 1
ATOM 714 C CA . ALA A 1 86 ? -20.248 3.529 20.250 1.00 96.69 86 ALA A CA 1
ATOM 715 C C . ALA A 1 86 ? -19.366 4.385 19.325 1.00 96.69 86 ALA A C 1
ATOM 717 O O . ALA A 1 86 ? -19.327 4.177 18.110 1.00 96.69 86 ALA A O 1
ATOM 718 N N . THR A 1 87 ? -18.612 5.323 19.904 1.00 96.56 87 THR A N 1
ATOM 719 C CA . THR A 1 87 ? -17.677 6.171 19.151 1.00 96.56 87 THR A CA 1
ATOM 720 C C . THR A 1 87 ? -16.543 5.344 18.547 1.00 96.56 87 THR A C 1
ATOM 722 O O . THR A 1 87 ? -16.186 5.525 17.381 1.00 96.56 87 THR A O 1
ATOM 725 N N . LEU A 1 88 ? -15.979 4.419 19.328 1.00 96.75 88 LEU A N 1
ATOM 726 C CA . LEU A 1 88 ? -14.900 3.550 18.873 1.00 96.75 88 LEU A CA 1
ATOM 727 C C . LEU A 1 88 ? -15.372 2.576 17.785 1.00 96.75 88 LEU A C 1
ATOM 729 O O . LEU A 1 88 ? -14.667 2.406 16.794 1.00 96.75 88 LEU A O 1
ATOM 733 N N . GLU A 1 89 ? -16.557 1.985 17.936 1.00 97.38 89 GLU A N 1
ATOM 734 C CA . GLU A 1 89 ? -17.168 1.099 16.940 1.00 97.38 89 GLU A CA 1
ATOM 735 C C . GLU A 1 89 ? -17.348 1.808 15.598 1.00 97.38 89 GLU A C 1
ATOM 737 O O . GLU A 1 89 ? -16.932 1.295 14.558 1.00 97.38 8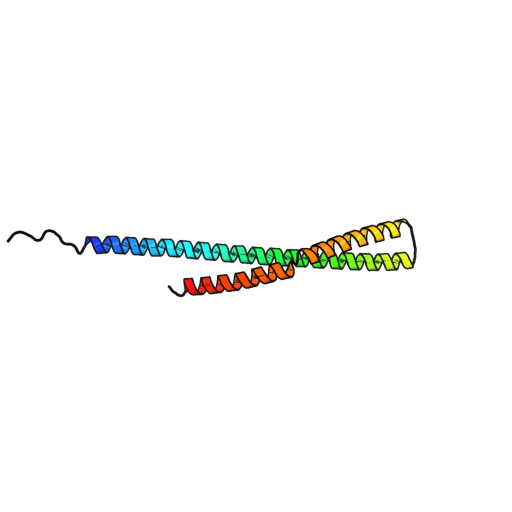9 GLU A O 1
ATOM 742 N N . GLN A 1 90 ? -17.906 3.021 15.621 1.00 97.31 90 GLN A N 1
ATOM 743 C CA . GLN A 1 90 ? -18.112 3.814 14.416 1.00 97.31 90 GLN A CA 1
ATOM 744 C C . GLN A 1 90 ? -16.779 4.149 13.731 1.00 97.31 90 GLN A C 1
ATOM 746 O O . GLN A 1 90 ? -16.644 3.953 12.524 1.00 97.31 90 GLN A O 1
ATOM 751 N N . ALA A 1 91 ? -15.771 4.581 14.496 1.00 95.94 91 ALA A N 1
ATOM 752 C CA . ALA A 1 91 ? -14.450 4.894 13.955 1.00 95.94 91 ALA A CA 1
ATOM 753 C C . ALA A 1 91 ? -13.750 3.660 13.354 1.00 95.94 91 ALA A C 1
ATOM 755 O O . ALA A 1 91 ? -13.112 3.758 12.305 1.00 95.94 91 ALA A O 1
ATOM 756 N N . ILE A 1 92 ? -13.869 2.493 13.996 1.00 97.12 92 ILE A N 1
ATOM 757 C CA . ILE A 1 92 ? -13.342 1.226 13.472 1.00 97.12 92 ILE A CA 1
ATOM 758 C C . ILE A 1 92 ? -14.044 0.860 12.164 1.00 97.12 92 ILE A C 1
ATOM 760 O O . ILE A 1 92 ? -13.377 0.586 11.169 1.00 97.12 92 ILE A O 1
ATOM 764 N N . LY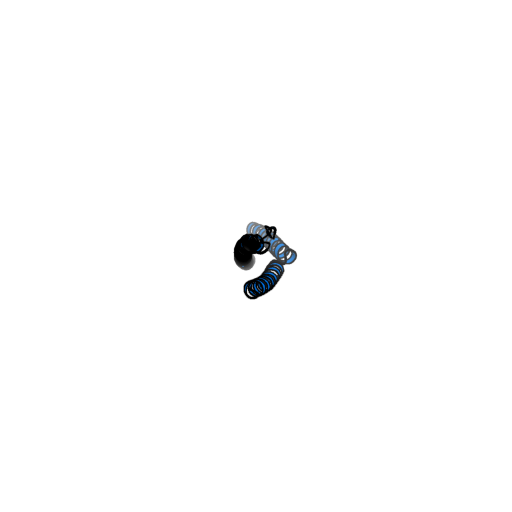S A 1 93 ? -15.377 0.927 12.136 1.00 97.12 93 LYS A N 1
ATOM 765 C CA . LYS A 1 93 ? -16.178 0.601 10.954 1.00 97.12 93 LYS A CA 1
ATOM 766 C C . LYS A 1 93 ? -15.852 1.502 9.766 1.00 97.12 93 LYS A C 1
ATOM 768 O O . LYS A 1 93 ? -15.768 1.021 8.637 1.00 97.12 93 LYS A O 1
ATOM 773 N N . GLU A 1 94 ? -15.661 2.797 10.005 1.00 96.31 94 GLU A N 1
ATOM 774 C CA . GLU A 1 94 ? -15.229 3.742 8.973 1.00 96.31 94 GLU A CA 1
ATOM 775 C C . GLU A 1 94 ? -13.855 3.365 8.410 1.00 96.31 94 GLU A C 1
ATOM 777 O O . GLU A 1 94 ? -13.694 3.299 7.191 1.00 96.31 94 GLU A O 1
ATOM 782 N N . LEU A 1 95 ? -12.886 3.049 9.274 1.00 94.81 95 LEU A N 1
ATOM 783 C CA . LEU A 1 95 ? -11.547 2.628 8.853 1.00 94.81 95 LEU A CA 1
ATOM 784 C C . LEU A 1 95 ? -11.568 1.324 8.049 1.00 94.81 95 LEU A C 1
ATOM 786 O O . LEU A 1 95 ? -10.920 1.250 7.002 1.00 94.81 95 LEU A O 1
ATOM 790 N N . ASP A 1 96 ? -12.323 0.326 8.506 1.00 95.94 96 ASP A N 1
ATOM 791 C CA . ASP A 1 96 ? -12.476 -0.954 7.811 1.00 95.94 96 ASP A CA 1
ATOM 792 C C . ASP A 1 96 ? -13.134 -0.747 6.441 1.00 95.94 96 ASP A C 1
ATOM 794 O O . ASP A 1 96 ? -12.624 -1.223 5.428 1.00 95.94 96 ASP A O 1
ATOM 798 N N . THR A 1 97 ? -14.186 0.074 6.375 1.00 96.62 97 THR A N 1
ATOM 799 C CA . THR A 1 97 ? -14.858 0.417 5.112 1.00 96.62 97 THR A CA 1
ATOM 800 C C . THR A 1 97 ? -13.905 1.121 4.145 1.00 96.62 97 THR A C 1
ATOM 802 O O . THR A 1 97 ? -13.875 0.805 2.956 1.00 96.62 97 THR A O 1
ATOM 805 N N . MET A 1 98 ? -13.101 2.074 4.627 1.00 94.69 98 MET A N 1
ATOM 806 C CA . MET A 1 98 ? -12.124 2.775 3.790 1.00 94.69 98 MET A CA 1
ATOM 807 C C . MET A 1 98 ? -11.037 1.831 3.265 1.00 94.69 98 MET A C 1
ATOM 809 O O . MET A 1 98 ? -10.627 1.954 2.107 1.00 94.69 98 MET A O 1
ATOM 813 N N . LEU A 1 99 ? -10.564 0.885 4.082 1.00 94.25 99 LEU A N 1
ATOM 814 C CA . LEU A 1 99 ? -9.616 -0.137 3.638 1.00 94.25 99 LEU A CA 1
ATOM 815 C C . LEU A 1 99 ? -10.228 -1.064 2.589 1.00 94.25 99 LEU A C 1
ATOM 817 O O . LEU A 1 99 ? -9.610 -1.293 1.549 1.00 94.25 99 LEU A O 1
ATOM 821 N N . GLU A 1 100 ? -11.446 -1.545 2.827 1.00 94.19 100 GLU A N 1
ATOM 822 C CA . GLU A 1 100 ? -12.157 -2.398 1.880 1.00 94.19 100 GLU A CA 1
ATOM 823 C C . GLU A 1 100 ? -12.360 -1.688 0.543 1.00 94.19 100 GLU A C 1
ATOM 825 O O . GLU A 1 100 ? -12.046 -2.256 -0.494 1.00 94.19 100 GLU A O 1
ATOM 830 N N . GLN A 1 101 ? -12.806 -0.430 0.545 1.00 95.69 101 GLN A N 1
ATOM 831 C CA . GLN A 1 101 ? -13.069 0.325 -0.684 1.00 95.69 101 GLN A CA 1
ATOM 832 C C . GLN A 1 101 ? -11.800 0.706 -1.452 1.00 95.69 101 GLN A C 1
ATOM 834 O O . GLN A 1 101 ? -11.819 0.797 -2.680 1.00 95.69 101 GLN A O 1
ATOM 839 N N . SER A 1 102 ? -10.697 0.969 -0.748 1.00 93.25 102 SER A N 1
ATOM 840 C CA . SER A 1 102 ? -9.446 1.395 -1.384 1.00 93.25 102 SER A CA 1
ATOM 841 C C . SER A 1 102 ? -8.600 0.236 -1.917 1.00 93.25 102 SER A C 1
ATOM 843 O O . SER A 1 102 ? -7.694 0.480 -2.716 1.00 93.25 102 SER A O 1
ATOM 845 N N . HIS A 1 103 ? -8.894 -1.007 -1.512 1.00 93.94 103 HIS A N 1
ATOM 846 C CA . HIS A 1 103 ? -8.186 -2.228 -1.920 1.00 93.94 103 HIS A CA 1
ATOM 847 C C . HIS A 1 103 ? -6.647 -2.076 -1.975 1.00 93.94 103 HIS A C 1
ATOM 849 O O . HIS A 1 103 ? -6.019 -2.416 -2.990 1.00 93.94 103 HIS A O 1
ATOM 855 N N 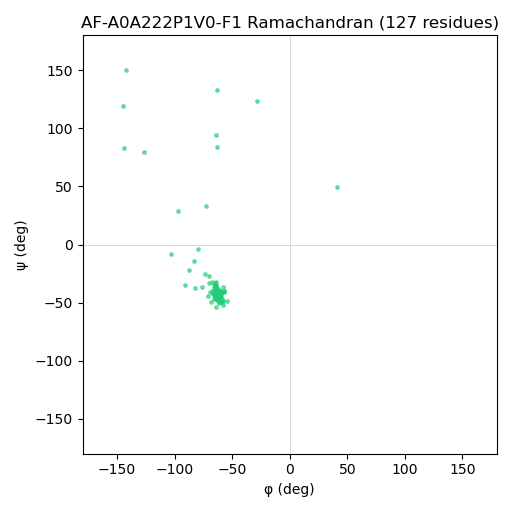. PRO A 1 104 ? -5.999 -1.545 -0.923 1.00 95.12 104 PRO A N 1
ATOM 856 C CA . PRO A 1 104 ? -4.600 -1.138 -0.988 1.00 95.12 104 PRO A CA 1
ATOM 857 C C . PRO A 1 104 ? -3.653 -2.319 -1.248 1.00 95.12 104 PRO A C 1
ATOM 859 O O . PRO A 1 104 ? -2.666 -2.152 -1.967 1.00 95.12 104 PRO A O 1
ATOM 862 N N . GLU A 1 105 ? -3.972 -3.523 -0.763 1.00 95.25 105 GLU A N 1
ATOM 863 C CA . GLU A 1 105 ? -3.232 -4.756 -1.058 1.00 95.25 105 GLU A CA 1
ATOM 864 C C . GLU A 1 105 ? -3.232 -5.065 -2.560 1.00 95.25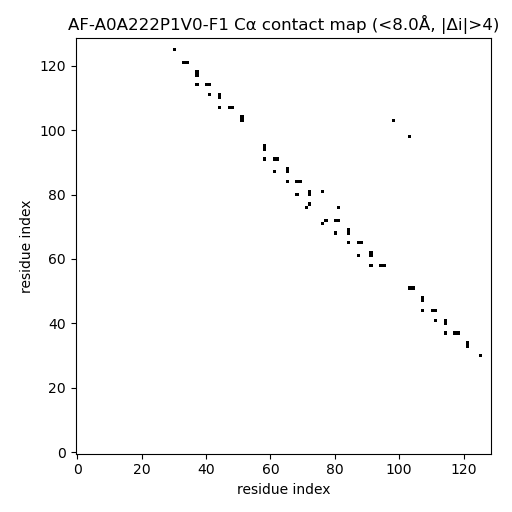 105 GLU A C 1
ATOM 866 O O . GLU A 1 105 ? -2.187 -5.381 -3.132 1.00 95.25 105 GLU A O 1
ATOM 871 N N . GLN A 1 106 ? -4.390 -4.946 -3.220 1.00 96.69 106 GLN A N 1
ATOM 872 C CA . GLN A 1 106 ? -4.520 -5.220 -4.654 1.00 96.69 106 GLN A CA 1
ATOM 873 C C . GLN A 1 106 ? -3.764 -4.179 -5.480 1.00 96.69 106 GLN A C 1
ATOM 875 O O . GLN A 1 106 ? -3.098 -4.522 -6.460 1.00 96.69 106 GLN A O 1
ATOM 880 N N . VAL A 1 107 ? -3.826 -2.909 -5.069 1.00 96.62 107 VAL A N 1
ATOM 881 C CA . VAL A 1 107 ? -3.068 -1.826 -5.705 1.00 96.62 107 VAL A CA 1
ATOM 882 C C . VAL A 1 107 ? -1.568 -2.097 -5.594 1.00 96.62 107 VAL A C 1
ATOM 884 O O . VAL A 1 107 ? -0.872 -2.065 -6.607 1.00 96.62 107 VAL A O 1
ATOM 887 N N . ILE A 1 108 ? -1.064 -2.421 -4.401 1.00 97.38 108 ILE A N 1
ATOM 888 C CA . ILE A 1 108 ? 0.355 -2.740 -4.187 1.00 97.38 108 ILE A CA 1
ATOM 889 C C . ILE A 1 108 ? 0.774 -3.970 -4.998 1.00 97.38 108 ILE A C 1
ATOM 891 O O . ILE A 1 108 ? 1.829 -3.943 -5.635 1.00 97.38 108 ILE A O 1
ATOM 895 N N . ALA A 1 109 ? -0.047 -5.022 -5.033 1.00 97.50 109 ALA A N 1
ATOM 896 C CA . ALA A 1 109 ? 0.229 -6.220 -5.821 1.00 97.50 109 ALA A CA 1
ATOM 897 C C . ALA A 1 109 ? 0.329 -5.901 -7.321 1.00 97.50 109 ALA A C 1
ATOM 899 O O . ALA A 1 109 ? 1.280 -6.316 -7.985 1.00 97.50 109 ALA A O 1
ATOM 900 N N . ARG A 1 110 ? -0.597 -5.091 -7.848 1.00 97.88 110 ARG A N 1
ATOM 901 C CA . ARG A 1 110 ? -0.575 -4.641 -9.245 1.00 97.88 110 ARG A CA 1
ATOM 902 C C . ARG A 1 110 ? 0.670 -3.813 -9.561 1.00 97.88 110 ARG A C 1
ATOM 904 O O . ARG A 1 110 ? 1.300 -4.040 -10.592 1.00 97.88 110 ARG A O 1
ATOM 911 N N . LEU A 1 111 ? 1.033 -2.867 -8.692 1.00 97.62 111 LEU A N 1
ATOM 912 C CA . LEU A 1 111 ? 2.242 -2.056 -8.868 1.00 97.62 111 LEU A CA 1
ATOM 913 C C . LEU A 1 111 ? 3.506 -2.925 -8.827 1.00 97.62 111 LEU A C 1
ATOM 915 O O . LEU A 1 111 ? 4.392 -2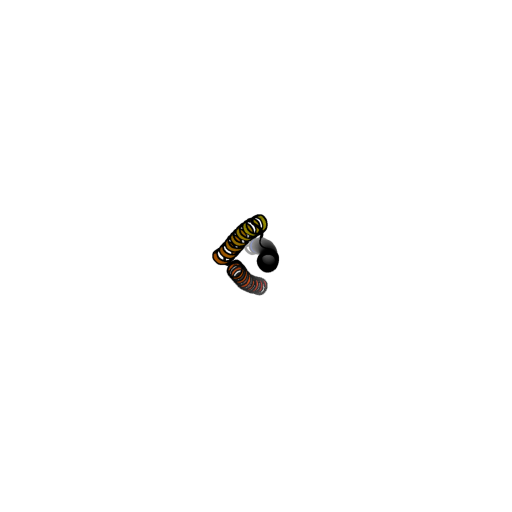.745 -9.656 1.00 97.62 111 LEU A O 1
ATOM 919 N N . SER A 1 112 ? 3.554 -3.906 -7.925 1.00 97.56 112 SER A N 1
ATOM 920 C CA . SER A 1 112 ? 4.673 -4.847 -7.800 1.00 97.56 112 SER A CA 1
ATOM 921 C C . SER A 1 112 ? 4.822 -5.726 -9.042 1.00 97.56 112 SER A C 1
ATOM 923 O O . SER A 1 112 ? 5.925 -5.857 -9.565 1.00 97.56 112 SER A O 1
ATOM 925 N N . SER A 1 113 ? 3.717 -6.257 -9.576 1.00 97.94 113 SER A N 1
ATOM 926 C CA . SER A 1 113 ? 3.726 -7.000 -10.845 1.00 97.94 113 SER A CA 1
ATOM 927 C C . SER A 1 113 ? 4.253 -6.132 -11.986 1.00 97.94 113 SER A C 1
ATOM 929 O O . SER A 1 113 ? 5.138 -6.542 -12.735 1.00 97.94 113 SER A O 1
ATOM 931 N N . ARG A 1 114 ? 3.760 -4.890 -12.082 1.00 97.62 114 ARG A N 1
ATOM 932 C CA . ARG A 1 114 ? 4.197 -3.948 -13.115 1.00 97.62 114 ARG A CA 1
ATOM 933 C C . ARG A 1 114 ? 5.674 -3.584 -12.985 1.00 97.62 114 ARG A C 1
ATOM 935 O O . ARG A 1 114 ? 6.345 -3.391 -13.994 1.00 97.62 114 ARG A O 1
ATOM 942 N N . TYR A 1 115 ? 6.182 -3.475 -11.762 1.00 97.94 115 TYR A N 1
ATOM 943 C CA . TYR A 1 115 ? 7.600 -3.251 -11.513 1.00 97.94 115 TYR A CA 1
ATOM 944 C C . TYR A 1 115 ? 8.454 -4.407 -12.049 1.00 97.94 115 TYR A C 1
ATOM 946 O O . TYR A 1 115 ? 9.430 -4.146 -12.748 1.00 97.94 115 TYR A O 1
ATOM 954 N N . GLU A 1 116 ? 8.074 -5.663 -11.795 1.00 97.94 116 GLU A N 1
ATOM 955 C CA . GLU A 1 116 ? 8.824 -6.821 -12.300 1.00 97.94 116 GLU A CA 1
ATOM 956 C C . GLU A 1 116 ? 8.794 -6.912 -13.834 1.00 97.94 116 GLU A C 1
ATOM 958 O O . GLU A 1 116 ? 9.828 -7.172 -14.449 1.00 97.94 116 GLU A O 1
ATOM 963 N N . GLU A 1 117 ? 7.657 -6.605 -14.470 1.00 97.25 117 GLU A N 1
ATOM 964 C CA . GLU A 1 117 ? 7.568 -6.483 -15.934 1.00 97.25 117 GLU A CA 1
ATOM 965 C C . GLU A 1 117 ? 8.541 -5.425 -16.473 1.00 97.25 117 GLU A C 1
ATOM 967 O O . GLU A 1 117 ? 9.352 -5.705 -17.356 1.00 97.25 117 GLU A O 1
ATOM 972 N N . LEU A 1 118 ? 8.499 -4.208 -15.918 1.00 96.12 118 LEU A N 1
ATOM 973 C CA . LEU A 1 118 ? 9.344 -3.099 -16.367 1.00 96.12 118 LEU A CA 1
ATOM 974 C C . LEU A 1 118 ? 10.829 -3.362 -16.113 1.00 96.12 118 LEU A C 1
ATOM 976 O O . LEU A 1 118 ? 11.673 -2.979 -16.922 1.00 96.12 118 LEU A O 1
ATOM 980 N N . LYS A 1 119 ? 11.157 -4.029 -15.007 1.00 96.81 119 LYS A N 1
ATOM 981 C CA . LYS A 1 119 ? 12.516 -4.458 -14.687 1.00 96.81 119 LYS A CA 1
ATOM 982 C C . LYS A 1 119 ? 13.014 -5.494 -15.694 1.00 96.81 119 LYS A C 1
ATOM 984 O O . LYS A 1 119 ? 14.126 -5.352 -16.197 1.00 96.81 119 LYS A O 1
ATOM 989 N N . ALA A 1 120 ? 12.196 -6.489 -16.037 1.00 95.44 120 ALA A N 1
ATOM 990 C CA . ALA A 1 120 ? 12.539 -7.475 -17.057 1.00 95.44 120 ALA A CA 1
ATOM 991 C C . ALA A 1 120 ? 12.733 -6.822 -18.437 1.00 95.44 120 ALA A C 1
ATOM 993 O O . ALA A 1 120 ? 13.740 -7.075 -19.100 1.00 95.44 120 ALA A O 1
ATOM 994 N N . GLU A 1 121 ? 11.825 -5.931 -18.851 1.00 94.00 121 GLU A N 1
ATOM 995 C CA . GLU A 1 121 ? 11.963 -5.161 -20.094 1.00 94.00 121 GLU A CA 1
ATOM 996 C C . GLU A 1 121 ? 13.234 -4.300 -20.110 1.00 94.00 121 GLU A C 1
ATOM 998 O O . GLU A 1 121 ? 13.909 -4.191 -21.138 1.00 94.00 121 GLU A O 1
ATOM 1003 N N . PHE A 1 122 ? 13.564 -3.670 -18.981 1.00 93.88 122 PHE A N 1
ATOM 1004 C CA . PHE A 1 122 ? 14.764 -2.854 -18.843 1.00 93.88 122 PHE A CA 1
ATOM 1005 C C . PHE A 1 122 ? 16.033 -3.694 -19.001 1.00 93.88 122 PHE A C 1
ATOM 1007 O O . PHE A 1 122 ? 16.900 -3.326 -19.795 1.00 93.88 122 PHE A O 1
ATOM 1014 N N . GLU A 1 123 ? 16.121 -4.847 -18.334 1.00 93.06 123 GLU A N 1
ATOM 1015 C CA . GLU A 1 123 ? 17.268 -5.753 -18.461 1.00 93.06 123 GLU A CA 1
ATOM 1016 C C . GLU A 1 123 ? 17.400 -6.325 -19.880 1.00 93.06 123 GLU A C 1
ATOM 1018 O O . GLU A 1 123 ? 18.508 -6.396 -20.416 1.00 93.06 123 GLU A O 1
ATOM 1023 N N . GLN A 1 124 ? 16.292 -6.642 -20.557 1.00 91.69 124 GLN A N 1
ATOM 1024 C CA . GLN A 1 124 ? 16.321 -7.047 -21.968 1.00 91.69 124 GLN A CA 1
ATOM 1025 C C . GLN A 1 124 ? 16.864 -5.933 -22.873 1.00 91.69 124 GLN A C 1
ATOM 1027 O O . GLN A 1 124 ? 17.746 -6.169 -23.693 1.00 91.69 124 GLN A O 1
ATOM 1032 N N . LYS A 1 125 ? 16.396 -4.690 -22.713 1.00 87.75 125 LYS A N 1
ATOM 1033 C CA . LYS A 1 125 ? 16.855 -3.547 -23.529 1.00 87.75 125 LYS A CA 1
ATOM 1034 C C . LYS A 1 125 ? 18.293 -3.127 -23.212 1.00 87.75 125 LYS A C 1
ATOM 1036 O O . LYS A 1 125 ? 18.984 -2.577 -24.074 1.00 87.75 125 LYS A O 1
ATOM 1041 N N . LYS A 1 126 ? 18.741 -3.377 -21.982 1.00 88.62 126 LYS A N 1
ATOM 1042 C CA . LYS A 1 126 ? 20.117 -3.164 -21.530 1.00 88.62 126 LYS A CA 1
ATOM 1043 C C . LYS A 1 126 ? 21.063 -4.252 -22.045 1.00 88.62 126 LYS A C 1
ATOM 1045 O O . LYS A 1 126 ? 22.189 -3.917 -22.394 1.00 88.62 126 LYS A O 1
ATOM 1050 N N . SER A 1 127 ? 20.620 -5.507 -22.136 1.00 80.00 127 SER A N 1
ATOM 1051 C CA . SER A 1 127 ? 21.418 -6.650 -22.619 1.00 80.00 127 SER A CA 1
ATOM 1052 C C . SER A 1 127 ? 21.374 -6.869 -24.135 1.00 80.00 127 SER A C 1
ATOM 1054 O O . SER A 1 127 ? 22.315 -7.429 -24.681 1.00 80.00 127 SER A O 1
ATOM 1056 N N . ALA A 1 128 ? 20.353 -6.371 -24.844 1.00 72.62 128 ALA A N 1
ATOM 1057 C CA . ALA A 1 128 ? 20.325 -6.264 -26.311 1.00 72.62 128 ALA A CA 1
ATOM 1058 C C . ALA A 1 128 ? 21.262 -5.146 -26.840 1.00 72.62 128 ALA A C 1
ATOM 1060 O O . ALA A 1 128 ? 20.955 -4.435 -27.803 1.00 72.62 128 ALA A O 1
ATOM 1061 N N . THR A 1 129 ? 22.377 -4.930 -26.145 1.00 52.44 129 THR A N 1
ATOM 1062 C CA . THR A 1 129 ? 23.424 -3.937 -26.408 1.00 52.44 129 THR A CA 1
ATOM 1063 C C . THR A 1 129 ? 24.739 -4.660 -26.620 1.00 52.44 129 THR A C 1
ATOM 1065 O O . THR A 1 129 ? 25.537 -4.139 -27.426 1.00 52.44 129 THR A O 1
#